Protein AF-A0A7M7K210-F1 (afdb_monomer_lite)

pLDDT: mean 73.33, std 15.73, range [37.03, 96.12]

Radius of gyration: 33.67 Å; chains: 1; bounding box: 38×84×79 Å

Secondary structure (DSSP, 8-state):
------TTS----HHHHHHTT-S-PSS-SSS-PPPSSHHHHHHH-S--HHHHS-HHHHHHHHHHHHHHHHHHHHTTT----------HHHHHHHTTTSSTTHHHHHHHHTT-EEEEEEE-SSSEEEEEEEEEEEE-TT--EEEEEEEEEE---GGG-SS----HHHHHHHSS-----------

Foldseek 3Di:
DDDDDDPPDPDDDPVVCVVVVVDDDDPDPPPPDPDPDPVVVCVVDPDPVVVVDDPVVVVVVVVVVVVVVVVVVPVVPDPDVPPPPCDQVNCLPPVQCDDPSVVVSCQQVVQDWDWDFPDDPPGTFKIKTFGFPDADPVRPTDGDPIDIGGDDDPVPDPDDDDDPVVVVVVPPDPPPDDDDDDD

Sequence (183 aa):
MVEQQDLTKPIVDPILLLVEGSAKLPPSVNDLTPVDSLEEFDKVCTINVRALLSQQDLDKIDNDRRLKNSEENQATNVKVNKKQKQTLLTKINDQWSYGPISILHRALTQRLRIKVWVRNHTTVRSILIGFVAAFDKHLNIALVDVDELVLLRPATIKCPTLTPLEQLTKLELPDRRLLPCQS

Structure (mmCIF, N/CA/C/O backbone):
data_AF-A0A7M7K210-F1
#
_entry.id   AF-A0A7M7K210-F1
#
loop_
_atom_site.group_PDB
_atom_site.id
_atom_site.type_symbol
_atom_site.label_atom_id
_atom_site.label_alt_id
_atom_site.label_comp_id
_atom_site.label_asym_id
_atom_site.label_entity_id
_atom_site.label_seq_id
_atom_site.pdbx_PDB_ins_code
_atom_site.Cartn_x
_atom_site.Cartn_y
_atom_site.Cartn_z
_atom_site.occupancy
_atom_site.B_iso_or_equiv
_atom_site.auth_seq_id
_atom_site.auth_comp_id
_atom_site.auth_asym_id
_atom_site.auth_atom_id
_atom_site.pdbx_PDB_model_num
ATOM 1 N N . MET A 1 1 ? -4.807 -44.418 43.951 1.00 37.03 1 MET A N 1
ATOM 2 C CA . MET A 1 1 ? -3.914 -45.541 43.587 1.00 37.03 1 MET A CA 1
ATOM 3 C C . MET A 1 1 ? -2.889 -44.973 42.621 1.00 37.03 1 MET A C 1
ATOM 5 O O . MET A 1 1 ? -3.305 -44.442 41.604 1.00 37.03 1 MET A O 1
ATOM 9 N N . VAL A 1 2 ? -1.607 -44.940 42.989 1.00 45.06 2 VAL A N 1
ATOM 10 C CA . VAL A 1 2 ? -0.535 -44.382 42.143 1.00 45.06 2 VAL A CA 1
ATOM 11 C C . VAL A 1 2 ? -0.076 -45.495 41.208 1.00 45.06 2 VAL A C 1
ATOM 13 O O . VAL A 1 2 ? 0.388 -46.529 41.680 1.00 45.06 2 VAL A O 1
ATOM 16 N N . GLU A 1 3 ? -0.270 -45.320 39.905 1.00 50.09 3 GLU A N 1
ATOM 17 C CA . GLU A 1 3 ? 0.196 -46.270 38.897 1.00 50.09 3 GLU A CA 1
ATOM 18 C C . GLU A 1 3 ? 1.724 -46.112 38.787 1.00 50.09 3 GLU A C 1
ATOM 20 O O . GLU A 1 3 ? 2.221 -45.102 38.292 1.00 50.09 3 GLU A O 1
ATOM 25 N N . GLN A 1 4 ? 2.486 -47.047 39.370 1.00 58.22 4 GLN A N 1
ATOM 26 C CA . GLN A 1 4 ? 3.948 -47.040 39.276 1.00 58.22 4 GLN A CA 1
ATOM 27 C C . GLN A 1 4 ? 4.360 -47.357 37.836 1.00 58.22 4 GLN A C 1
ATOM 29 O O . GLN A 1 4 ? 3.950 -48.365 37.266 1.00 58.22 4 GLN A O 1
ATOM 34 N N . GLN A 1 5 ? 5.172 -46.481 37.248 1.00 59.16 5 GLN A N 1
ATOM 35 C CA . GLN A 1 5 ? 5.671 -46.641 35.889 1.00 59.16 5 GLN A CA 1
ATOM 36 C C . GLN A 1 5 ? 6.875 -47.597 35.878 1.00 59.16 5 GLN A C 1
ATOM 38 O O . GLN A 1 5 ? 7.915 -47.300 36.464 1.00 59.16 5 GLN A O 1
ATOM 43 N N . ASP A 1 6 ? 6.739 -48.744 35.207 1.00 65.50 6 ASP A N 1
ATOM 44 C CA . ASP A 1 6 ? 7.813 -49.735 35.060 1.00 65.50 6 ASP A CA 1
ATOM 45 C C . ASP A 1 6 ? 8.914 -49.234 34.108 1.00 65.50 6 ASP A C 1
ATOM 47 O O . ASP A 1 6 ? 8.739 -49.197 32.889 1.00 65.50 6 ASP A O 1
ATOM 51 N N . LEU A 1 7 ? 10.076 -48.890 34.671 1.00 67.50 7 LEU A N 1
ATOM 52 C CA . LEU A 1 7 ? 11.251 -48.355 33.959 1.00 67.50 7 LEU A CA 1
ATOM 53 C C . LEU A 1 7 ? 12.058 -49.413 33.179 1.00 67.50 7 LEU A C 1
ATOM 55 O O . LEU A 1 7 ? 13.076 -49.091 32.574 1.00 67.50 7 LEU A O 1
ATOM 59 N N . THR A 1 8 ? 11.643 -50.682 33.209 1.00 75.12 8 THR A N 1
ATOM 60 C CA . THR A 1 8 ? 12.320 -51.794 32.514 1.00 75.12 8 THR A CA 1
ATOM 61 C C . THR A 1 8 ? 11.898 -51.940 31.052 1.00 75.12 8 THR A C 1
ATOM 63 O O . THR A 1 8 ? 12.516 -52.701 30.307 1.00 75.12 8 THR A O 1
ATOM 66 N N . LYS A 1 9 ? 10.849 -51.228 30.625 1.00 68.88 9 LYS A N 1
ATOM 67 C CA . LYS A 1 9 ? 10.370 -51.245 29.239 1.00 68.88 9 LYS A CA 1
ATOM 68 C C . LYS A 1 9 ? 11.281 -50.381 28.354 1.00 68.88 9 LYS A C 1
ATOM 70 O O . LYS A 1 9 ? 11.764 -49.347 28.818 1.00 68.88 9 LYS A O 1
ATOM 75 N N . PRO A 1 10 ? 11.525 -50.776 27.089 1.00 76.44 10 PRO A N 1
ATOM 76 C CA . PRO A 1 10 ? 12.259 -49.931 26.154 1.00 76.44 10 PRO A CA 1
ATOM 77 C C . PRO A 1 10 ? 11.543 -48.584 25.994 1.00 76.44 10 PRO A C 1
ATOM 79 O O . PRO A 1 10 ? 10.318 -48.508 26.078 1.00 76.44 10 PRO A O 1
ATOM 82 N N . ILE A 1 11 ? 12.314 -47.520 25.774 1.00 72.19 11 ILE A N 1
ATOM 83 C CA . ILE A 1 11 ? 11.774 -46.185 25.502 1.00 72.19 11 ILE A CA 1
ATOM 84 C C . ILE A 1 11 ? 11.105 -46.250 24.123 1.00 72.19 11 ILE A C 1
ATOM 86 O O . ILE A 1 11 ? 11.791 -46.319 23.107 1.00 72.19 11 ILE A O 1
ATOM 90 N N . VAL A 1 12 ? 9.774 -46.294 24.105 1.00 71.38 12 VAL A N 1
ATOM 91 C CA . VAL A 1 12 ? 8.951 -46.300 22.887 1.00 71.38 12 VAL A CA 1
ATOM 92 C C . VAL A 1 12 ? 8.311 -44.927 22.724 1.00 71.38 12 VAL A C 1
ATOM 94 O O . VAL A 1 12 ? 7.957 -44.284 23.716 1.00 71.38 12 VAL A O 1
ATOM 97 N N . ASP A 1 13 ? 8.156 -44.481 21.477 1.00 76.19 13 ASP A N 1
ATOM 98 C CA . ASP A 1 13 ? 7.510 -43.208 21.178 1.00 76.19 13 ASP A CA 1
ATOM 99 C C . ASP A 1 13 ? 6.105 -43.149 21.803 1.00 76.19 13 ASP A C 1
ATOM 101 O O . ASP A 1 13 ? 5.290 -44.060 21.608 1.00 76.19 13 ASP A O 1
ATOM 105 N N . PRO A 1 14 ? 5.771 -42.061 22.518 1.00 72.56 14 PRO A N 1
ATOM 106 C CA . PRO A 1 14 ? 4.514 -41.962 23.257 1.00 72.56 14 PRO A CA 1
ATOM 107 C C . PRO A 1 14 ? 3.286 -42.010 22.338 1.00 72.56 14 PRO A C 1
ATOM 109 O O . PRO A 1 14 ? 2.219 -42.452 22.754 1.00 72.56 14 PRO A O 1
ATOM 112 N N . ILE A 1 15 ? 3.438 -41.593 21.077 1.00 75.38 15 ILE A N 1
ATOM 113 C CA . ILE A 1 15 ? 2.375 -41.619 20.066 1.00 75.38 15 ILE A CA 1
ATOM 114 C C . ILE A 1 15 ? 2.088 -43.058 19.621 1.00 75.38 15 ILE A C 1
ATOM 116 O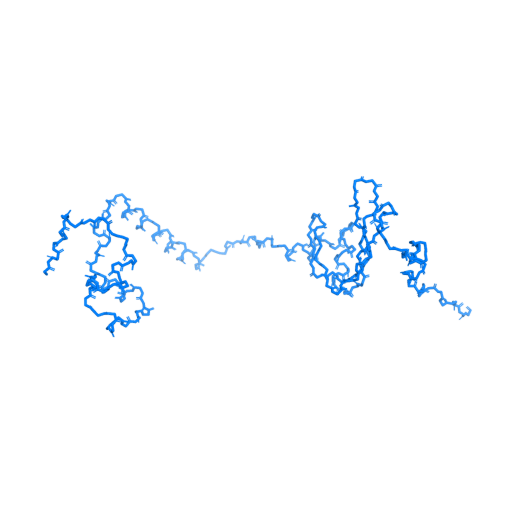 O . ILE A 1 15 ? 0.925 -43.434 19.505 1.00 75.38 15 ILE A O 1
ATOM 120 N N . LEU A 1 16 ? 3.126 -43.879 19.423 1.00 76.06 16 LEU A N 1
ATOM 121 C CA . LEU A 1 16 ? 2.963 -45.285 19.041 1.00 76.06 16 LEU A CA 1
ATOM 122 C C . LEU A 1 16 ? 2.275 -46.081 20.152 1.00 76.06 16 LEU A C 1
ATOM 124 O O . LEU A 1 16 ? 1.330 -46.808 19.873 1.00 76.06 16 LEU A O 1
ATOM 128 N N . LEU A 1 17 ? 2.643 -45.847 21.414 1.00 71.31 17 LEU A N 1
ATOM 129 C CA . LEU A 1 17 ? 1.996 -46.478 22.574 1.00 71.31 17 LEU A CA 1
ATOM 130 C C . LEU A 1 17 ? 0.497 -46.155 22.696 1.00 71.31 17 LEU A C 1
ATOM 132 O O . LEU A 1 17 ? -0.275 -46.973 23.208 1.00 71.31 17 LEU A O 1
ATOM 136 N N . LEU A 1 18 ? 0.092 -44.965 22.240 1.00 69.38 18 LEU A N 1
ATOM 137 C CA . LEU A 1 18 ? -1.303 -44.526 22.218 1.00 69.38 18 LEU A CA 1
ATOM 138 C C . LEU A 1 18 ? -2.084 -45.183 21.072 1.00 69.38 18 LEU A C 1
ATOM 140 O O . LEU A 1 18 ? -3.226 -45.592 21.260 1.00 69.38 18 LEU A O 1
ATOM 144 N N . VAL A 1 19 ? -1.453 -45.308 19.901 1.00 76.38 19 VAL A N 1
ATOM 145 C CA . VAL A 1 19 ? -2.038 -45.935 18.705 1.00 76.38 19 VAL A CA 1
ATOM 146 C C . VAL A 1 19 ? -2.154 -47.452 18.866 1.00 76.38 19 VAL A C 1
ATOM 148 O O . VAL A 1 19 ? -3.157 -48.037 18.468 1.00 76.38 19 VAL A O 1
ATOM 151 N N . GLU A 1 20 ? -1.167 -48.085 19.497 1.00 78.00 20 GLU A N 1
ATOM 152 C CA . GLU A 1 20 ? -1.162 -49.519 19.813 1.00 78.00 20 GLU A CA 1
ATOM 153 C C . GLU A 1 20 ? -2.116 -49.876 20.967 1.00 78.00 20 GLU A C 1
ATOM 155 O O . GLU A 1 20 ? -2.362 -51.053 21.226 1.00 78.00 20 GLU A O 1
ATOM 160 N N . GLY A 1 21 ? -2.661 -48.875 21.672 1.00 67.44 21 GLY A N 1
ATOM 161 C CA . GLY A 1 21 ? -3.606 -49.069 22.774 1.00 67.44 21 GLY A CA 1
ATOM 162 C C . GLY A 1 21 ? -2.983 -49.662 24.043 1.00 67.44 21 GLY A C 1
ATOM 163 O O . GLY A 1 21 ? -3.706 -50.069 24.952 1.00 67.44 21 GLY A O 1
ATOM 164 N N . SER A 1 22 ? -1.649 -49.716 24.132 1.00 70.00 22 SER A N 1
ATOM 165 C CA . SER A 1 22 ? -0.945 -50.244 25.306 1.00 70.00 22 SER A CA 1
ATOM 166 C C . SER A 1 22 ? -0.887 -49.240 26.463 1.00 70.00 22 SER A C 1
ATOM 168 O O . SER A 1 22 ? -0.661 -49.645 27.608 1.00 70.00 22 SER A O 1
ATOM 170 N N . ALA A 1 23 ? -1.061 -47.945 26.188 1.00 66.06 23 ALA A N 1
ATOM 171 C CA . ALA A 1 23 ? -1.145 -46.912 27.210 1.00 66.06 23 ALA A CA 1
ATOM 172 C C . ALA A 1 23 ? -2.579 -46.805 27.750 1.00 66.06 23 ALA A C 1
ATOM 174 O O . ALA A 1 23 ? -3.511 -46.458 27.024 1.00 66.06 23 ALA A O 1
ATOM 175 N N . LYS A 1 24 ? -2.754 -47.070 29.048 1.00 60.84 24 LYS A N 1
ATOM 176 C CA . LYS A 1 24 ? -3.998 -46.750 29.749 1.00 60.84 24 LYS A CA 1
ATOM 177 C C . LYS A 1 24 ? -4.019 -45.247 29.996 1.00 60.84 24 LYS A C 1
ATOM 179 O O . LYS A 1 24 ? -3.265 -44.735 30.817 1.00 60.84 24 LYS A O 1
ATOM 184 N N . LEU A 1 25 ? -4.855 -44.536 29.249 1.00 60.75 25 LEU A N 1
ATOM 185 C CA . LEU A 1 25 ? -5.208 -43.165 29.598 1.00 60.75 25 LEU A CA 1
ATOM 186 C C . LEU A 1 25 ? -5.934 -43.181 30.955 1.00 60.75 25 LEU A C 1
ATOM 188 O O . LEU A 1 25 ? -6.643 -44.154 31.243 1.00 60.75 25 LEU A O 1
ATOM 192 N N . PRO A 1 26 ? -5.771 -42.139 31.793 1.00 60.38 26 PRO A N 1
ATOM 193 C CA . PRO A 1 26 ? -6.558 -42.012 33.012 1.00 60.38 26 PRO A CA 1
ATOM 194 C C . PRO A 1 26 ? -8.048 -42.169 32.677 1.00 60.38 26 PRO A C 1
ATOM 196 O O . PRO A 1 26 ? -8.472 -41.773 31.584 1.00 60.38 26 PRO A O 1
ATOM 199 N N . PRO A 1 27 ? -8.830 -42.808 33.564 1.00 54.66 27 PRO A N 1
ATOM 200 C CA . PRO A 1 27 ? -10.184 -43.213 33.241 1.00 54.66 27 PRO A CA 1
ATOM 201 C C . PRO A 1 27 ? -11.005 -42.013 32.768 1.00 54.66 27 PRO A C 1
ATOM 203 O O . PRO A 1 27 ? -11.146 -41.024 33.479 1.00 54.66 27 PRO A O 1
ATOM 206 N N . SER A 1 28 ? -11.580 -42.197 31.580 1.00 50.97 28 SER A N 1
ATOM 2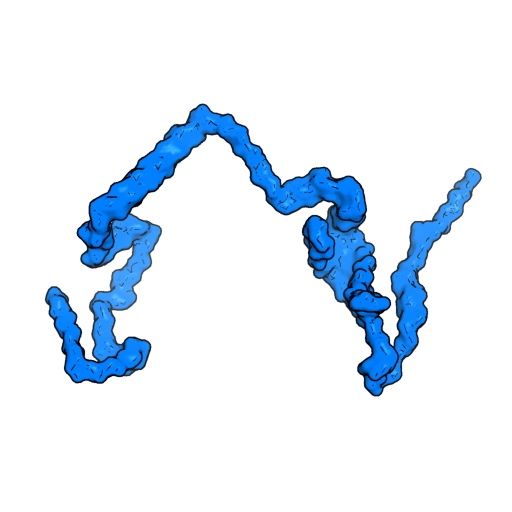07 C CA . SER A 1 28 ? -12.686 -41.437 31.009 1.00 50.97 28 SER A CA 1
ATOM 208 C C . SER A 1 28 ? -12.353 -40.134 30.271 1.00 50.97 28 SER A C 1
ATOM 210 O O . SER A 1 28 ? -12.498 -39.030 30.778 1.00 50.97 28 SER A O 1
ATOM 212 N N . VAL A 1 29 ? -12.052 -40.274 28.976 1.00 54.38 29 VAL A N 1
ATOM 213 C CA . VAL A 1 29 ? -12.226 -39.204 27.970 1.00 54.38 29 VAL A CA 1
ATOM 214 C C . VAL A 1 29 ? -13.725 -38.927 27.708 1.00 54.38 29 VAL A C 1
ATOM 216 O O . VAL A 1 29 ? -14.068 -37.899 27.137 1.00 54.38 29 VAL A O 1
ATOM 219 N N . ASN A 1 30 ? -14.630 -39.806 28.167 1.00 54.03 30 ASN A N 1
ATOM 220 C CA . ASN A 1 30 ? -16.077 -39.694 27.947 1.00 54.03 30 ASN A CA 1
ATOM 221 C C . ASN A 1 30 ? -16.827 -38.890 29.034 1.00 54.03 30 ASN A C 1
ATOM 223 O O . ASN A 1 30 ? -17.963 -38.503 28.784 1.00 54.03 30 ASN A O 1
ATOM 227 N N . ASP A 1 31 ? -16.209 -38.599 30.188 1.00 57.62 31 ASP A N 1
ATOM 228 C CA . ASP A 1 31 ? -16.823 -37.835 31.296 1.00 57.62 31 ASP A CA 1
ATOM 229 C C . ASP A 1 31 ? -16.239 -36.422 31.473 1.00 57.62 31 ASP A C 1
ATOM 231 O O . ASP A 1 31 ? -16.609 -35.702 32.401 1.00 57.62 31 ASP A O 1
ATOM 235 N N . LEU A 1 32 ? -15.317 -35.995 30.604 1.00 62.12 32 LEU A N 1
ATOM 236 C CA . LEU A 1 32 ? -14.772 -34.640 30.656 1.00 62.12 32 LEU A CA 1
ATOM 237 C C . LEU A 1 32 ? -15.786 -33.668 30.050 1.00 62.12 32 LEU A C 1
ATOM 239 O O . LEU A 1 32 ? -15.740 -33.344 28.863 1.00 62.12 32 LEU A O 1
ATOM 243 N N . THR A 1 33 ? -16.718 -33.199 30.879 1.00 68.06 33 THR A N 1
ATOM 244 C CA . THR A 1 33 ? -17.538 -32.038 30.540 1.00 68.06 33 THR A CA 1
ATOM 245 C C . THR A 1 33 ? -16.604 -30.846 30.339 1.00 68.06 33 THR A C 1
ATOM 247 O O . THR A 1 33 ? -15.812 -30.562 31.247 1.00 68.06 33 THR A O 1
ATOM 250 N N . PRO A 1 34 ? -16.654 -30.149 29.189 1.00 70.94 34 PRO A N 1
ATOM 251 C CA . PRO A 1 34 ? -15.910 -28.911 29.034 1.00 70.94 34 PRO A CA 1
ATOM 252 C C . PRO A 1 34 ? -16.358 -27.966 30.147 1.00 70.94 34 PRO A C 1
ATOM 254 O O . PRO A 1 34 ? -17.545 -27.704 30.314 1.00 70.94 34 PRO A O 1
ATOM 257 N N . VAL A 1 35 ? -15.407 -27.541 30.968 1.00 77.12 35 VAL A N 1
ATOM 258 C CA . VAL A 1 35 ? -15.662 -26.573 32.029 1.00 77.12 35 VAL A CA 1
ATOM 259 C C . VAL A 1 35 ? -15.667 -25.186 31.405 1.00 77.12 35 VAL A C 1
ATOM 261 O O . VAL A 1 35 ? -14.683 -24.771 30.791 1.00 77.12 35 VAL A O 1
ATOM 264 N N . ASP A 1 36 ? -16.786 -24.484 31.549 1.00 78.56 36 ASP A N 1
ATOM 265 C CA . ASP A 1 36 ? -16.990 -23.161 30.953 1.00 78.56 36 ASP A CA 1
ATOM 266 C C . ASP A 1 36 ? -16.286 -22.057 31.757 1.00 78.56 36 ASP A C 1
ATOM 268 O O . ASP A 1 36 ? -16.039 -20.960 31.248 1.00 78.56 36 ASP A O 1
ATOM 272 N N . SER A 1 37 ? -15.923 -22.343 33.012 1.00 83.88 37 SER A N 1
ATOM 273 C CA . SER A 1 37 ? -15.255 -21.400 33.902 1.00 83.88 37 SER A CA 1
ATOM 274 C C . SER A 1 37 ? -13.914 -21.916 34.432 1.00 83.88 37 SER A C 1
ATOM 276 O O . SER A 1 37 ? -13.723 -23.094 34.742 1.00 83.88 37 SER A O 1
ATOM 278 N N . LEU A 1 38 ? -12.965 -20.988 34.594 1.00 74.94 38 LEU A N 1
ATOM 279 C CA . LEU A 1 38 ? -11.650 -21.278 35.178 1.00 74.94 38 LEU A CA 1
ATOM 280 C C . LEU A 1 38 ? -11.746 -21.740 36.644 1.00 74.94 38 LEU A C 1
ATOM 282 O O . LEU A 1 38 ? -10.878 -22.473 37.106 1.00 74.94 38 LEU A O 1
ATOM 286 N N . GLU A 1 39 ? -12.798 -21.346 37.368 1.00 73.50 39 GLU A N 1
ATOM 287 C CA . GLU A 1 39 ? -13.037 -21.772 38.756 1.00 73.50 39 GLU A CA 1
ATOM 288 C C . GLU A 1 39 ? -13.517 -23.222 38.858 1.00 73.50 39 GLU A C 1
ATOM 290 O O . GLU A 1 39 ? -13.194 -23.919 39.820 1.00 73.50 39 GLU A O 1
ATOM 295 N N . GLU A 1 40 ? -14.296 -23.695 37.887 1.00 76.38 40 GLU A N 1
ATOM 296 C CA . GLU A 1 40 ? -14.690 -25.104 37.809 1.00 76.38 40 GLU A CA 1
ATOM 297 C C . GLU A 1 40 ? -13.507 -25.983 37.413 1.00 76.38 40 GLU A C 1
ATOM 299 O O . GLU A 1 40 ? -13.334 -27.060 37.984 1.00 76.38 40 GLU A O 1
ATOM 304 N N . PHE A 1 41 ? -12.646 -25.498 36.512 1.00 76.31 41 PHE A N 1
ATOM 305 C CA . PHE A 1 41 ? -11.413 -26.194 36.148 1.00 76.31 41 PHE A CA 1
ATOM 306 C C . PHE A 1 41 ? -10.496 -26.422 37.359 1.00 76.31 41 PHE A C 1
ATOM 308 O O . PHE A 1 41 ? -10.012 -27.535 37.553 1.00 76.31 41 PHE A O 1
ATOM 315 N N . ASP A 1 42 ? -10.311 -25.411 38.215 1.00 72.25 42 ASP A N 1
ATOM 316 C CA . ASP A 1 42 ? -9.437 -25.496 39.399 1.00 72.25 42 ASP A CA 1
ATOM 317 C C . ASP A 1 42 ? -9.914 -26.549 40.422 1.00 72.25 42 ASP A C 1
ATOM 319 O O . ASP A 1 42 ? -9.107 -27.162 41.116 1.00 72.25 42 ASP A O 1
ATOM 323 N N . LYS A 1 43 ? -11.226 -26.833 40.474 1.00 72.56 43 LYS A N 1
ATOM 324 C CA . LYS A 1 43 ? -11.812 -27.877 41.341 1.00 72.56 43 LYS A CA 1
ATOM 325 C C . LYS A 1 43 ? -11.591 -29.294 40.808 1.00 72.56 43 LYS A C 1
ATOM 327 O O . LYS A 1 43 ? -11.505 -30.235 41.593 1.00 72.56 43 LYS A O 1
ATOM 332 N N . VAL A 1 44 ? -11.554 -29.448 39.484 1.00 72.94 44 VAL A N 1
ATOM 333 C CA . VAL A 1 44 ? -11.362 -30.739 38.798 1.00 72.94 44 VAL A CA 1
ATOM 334 C C . VAL A 1 44 ? -9.874 -31.077 38.676 1.00 72.94 44 VAL A C 1
ATOM 336 O O . VAL A 1 44 ? -9.490 -32.249 38.674 1.00 72.94 44 VAL A O 1
ATOM 339 N N . CYS A 1 45 ? -9.018 -30.057 38.602 1.00 64.81 45 CYS A N 1
ATOM 340 C CA . CYS A 1 45 ? -7.582 -30.231 38.479 1.00 64.81 45 CYS A CA 1
ATOM 341 C C . CYS A 1 45 ? -7.010 -30.919 39.730 1.00 64.81 45 CYS A C 1
ATOM 343 O O . CYS A 1 45 ? -7.027 -30.391 40.836 1.00 64.81 45 CYS A O 1
ATOM 345 N N . THR A 1 46 ? -6.435 -32.108 39.553 1.00 64.88 46 THR A N 1
ATOM 346 C CA . THR A 1 46 ? -5.834 -32.896 40.647 1.00 64.88 46 THR A CA 1
ATOM 347 C C . THR A 1 46 ? -4.524 -32.289 41.161 1.00 64.88 46 THR A C 1
ATOM 349 O O . THR A 1 46 ? -4.041 -32.650 42.234 1.00 64.88 46 THR A O 1
ATOM 352 N N . ILE A 1 47 ? -3.933 -31.372 40.393 1.00 71.50 47 ILE A N 1
ATOM 353 C CA . ILE A 1 47 ? -2.653 -30.736 40.688 1.00 71.50 47 ILE A CA 1
ATOM 354 C C . ILE A 1 47 ? -2.925 -29.328 41.209 1.00 71.50 47 ILE A C 1
ATOM 356 O O . ILE A 1 47 ? -3.257 -28.426 40.443 1.00 71.50 47 ILE A O 1
ATOM 360 N N . ASN A 1 48 ? -2.707 -29.121 42.507 1.00 72.19 48 ASN A N 1
ATOM 361 C CA . ASN A 1 48 ? -2.689 -27.786 43.099 1.00 72.19 48 ASN A CA 1
ATOM 362 C C . ASN A 1 48 ? -1.389 -27.069 42.715 1.00 72.19 48 ASN A C 1
ATOM 364 O O . ASN A 1 48 ? -0.434 -27.022 43.491 1.00 72.19 48 ASN A O 1
ATOM 368 N N . VAL A 1 49 ? -1.346 -26.501 41.506 1.00 74.19 49 VAL A N 1
ATOM 369 C CA . VAL A 1 49 ? -0.162 -25.797 40.981 1.00 74.19 49 VAL A CA 1
ATOM 370 C C . VAL A 1 49 ? 0.259 -24.676 41.934 1.00 74.19 49 VAL A C 1
ATOM 372 O O . VAL A 1 49 ? 1.445 -24.526 42.208 1.00 74.19 49 VAL A O 1
ATOM 375 N N . ARG A 1 50 ? -0.711 -23.969 42.538 1.00 75.94 50 ARG A N 1
ATOM 376 C CA . ARG A 1 50 ? -0.480 -22.912 43.540 1.00 75.94 50 ARG A CA 1
ATOM 377 C C . ARG A 1 50 ? 0.279 -23.404 44.777 1.00 75.94 50 ARG A C 1
ATOM 379 O O . ARG A 1 50 ? 1.078 -22.652 45.319 1.00 75.94 50 ARG A O 1
ATOM 386 N N . ALA A 1 51 ? 0.072 -24.652 45.195 1.00 77.88 51 ALA A N 1
ATOM 387 C CA . ALA A 1 51 ? 0.768 -25.241 46.341 1.00 77.88 51 ALA A CA 1
ATOM 388 C C . ALA A 1 51 ? 2.204 -25.691 46.013 1.00 77.88 51 ALA A C 1
ATOM 390 O O . ALA A 1 51 ? 2.993 -25.918 46.925 1.00 77.88 51 ALA A O 1
ATOM 391 N N . LEU A 1 52 ? 2.543 -25.818 44.725 1.00 80.19 52 LEU A N 1
ATOM 392 C CA . LEU A 1 52 ? 3.869 -26.221 44.246 1.00 80.19 52 LEU A CA 1
ATOM 393 C C . LEU A 1 52 ? 4.792 -25.028 43.944 1.00 80.19 52 LEU A C 1
ATOM 395 O O . LEU A 1 52 ? 5.975 -25.226 43.671 1.00 80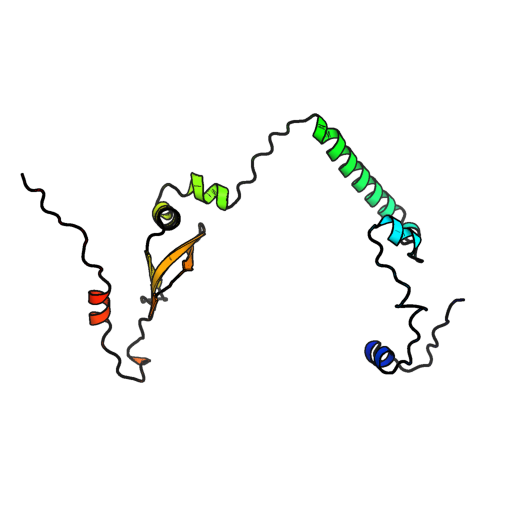.19 52 LEU A O 1
ATOM 399 N N . LEU A 1 53 ? 4.271 -23.798 43.966 1.00 82.62 53 LEU A N 1
ATOM 400 C CA . LEU A 1 53 ? 5.048 -22.588 43.701 1.00 82.62 53 LEU A CA 1
ATOM 401 C C . LEU A 1 53 ? 5.891 -22.168 44.912 1.00 82.62 53 LEU A C 1
ATOM 403 O O . LEU A 1 53 ? 5.491 -22.312 46.067 1.00 82.62 53 LEU A O 1
ATOM 407 N N . SER A 1 54 ? 7.058 -21.584 44.628 1.00 88.50 54 SER A N 1
ATOM 408 C CA . SER A 1 54 ? 7.885 -20.919 45.636 1.00 88.50 54 SER A CA 1
ATOM 409 C C . SER A 1 54 ? 7.163 -19.695 46.209 1.00 88.50 54 SER A C 1
ATOM 411 O O . SER A 1 54 ? 6.416 -19.017 45.499 1.00 88.50 54 SER A O 1
ATOM 413 N N . GLN A 1 55 ? 7.439 -19.361 47.474 1.00 86.69 55 GLN A N 1
ATOM 414 C CA . GLN A 1 55 ? 6.864 -18.188 48.150 1.00 86.69 55 GLN A CA 1
ATOM 415 C C . GLN A 1 55 ? 7.081 -16.895 47.346 1.00 86.69 55 GLN A C 1
ATOM 417 O O . GLN A 1 55 ? 6.155 -16.107 47.191 1.00 86.69 55 GLN A O 1
ATOM 422 N N . GLN A 1 56 ? 8.253 -16.732 46.723 1.00 86.94 56 GLN A N 1
ATOM 423 C CA . GLN A 1 56 ? 8.554 -15.556 45.897 1.00 86.94 56 GLN A CA 1
ATOM 424 C C . GLN A 1 56 ? 7.640 -15.422 44.675 1.00 86.94 56 GLN A C 1
ATOM 426 O O . GLN A 1 56 ? 7.316 -14.309 44.267 1.00 86.94 56 GLN A O 1
ATOM 431 N N . ASP A 1 57 ? 7.249 -16.536 44.059 1.00 85.75 57 ASP A N 1
ATOM 432 C CA . ASP A 1 57 ? 6.399 -16.504 42.870 1.00 85.75 57 ASP A CA 1
ATOM 433 C C . ASP A 1 57 ? 4.934 -16.282 43.250 1.00 85.75 57 ASP A C 1
ATOM 435 O O . ASP A 1 57 ? 4.221 -15.571 42.542 1.00 85.75 57 ASP A O 1
ATOM 439 N N . LEU A 1 58 ? 4.510 -16.784 44.414 1.00 85.44 58 LEU A N 1
ATOM 440 C CA . LEU A 1 58 ? 3.208 -16.457 44.999 1.00 85.44 58 LEU A CA 1
ATOM 441 C C . LEU A 1 58 ? 3.085 -14.957 45.301 1.00 85.44 58 LEU A C 1
ATOM 443 O O . LEU A 1 58 ? 2.096 -14.338 44.902 1.00 85.44 58 LEU A O 1
ATOM 447 N N . ASP A 1 59 ? 4.113 -14.359 45.907 1.00 87.31 59 ASP A N 1
ATOM 448 C CA . ASP A 1 59 ? 4.139 -12.926 46.221 1.00 87.31 59 ASP A CA 1
ATOM 449 C C . ASP A 1 59 ? 4.096 -12.051 44.958 1.00 87.31 59 ASP A C 1
ATOM 451 O O . ASP A 1 59 ? 3.432 -11.011 44.937 1.00 87.31 59 ASP A O 1
ATOM 455 N N . LYS A 1 60 ? 4.761 -12.467 43.869 1.00 90.19 60 LYS A N 1
ATOM 456 C CA . LYS A 1 60 ? 4.678 -11.774 42.569 1.00 90.19 60 LYS A CA 1
ATOM 457 C C . LYS A 1 60 ? 3.259 -11.810 42.004 1.00 90.19 60 LYS A C 1
ATOM 459 O O . LYS A 1 60 ? 2.752 -10.773 41.584 1.00 90.19 60 LYS A O 1
ATOM 464 N N . ILE A 1 61 ? 2.610 -12.978 42.026 1.00 85.25 61 ILE A N 1
ATOM 465 C CA . ILE A 1 61 ? 1.241 -13.155 41.514 1.00 85.25 61 ILE A CA 1
ATOM 466 C C . ILE A 1 61 ? 0.252 -12.287 42.300 1.00 85.25 61 ILE A C 1
ATOM 468 O O . ILE A 1 61 ? -0.620 -11.645 41.705 1.00 85.25 61 ILE A O 1
ATOM 472 N N . ASP A 1 62 ? 0.378 -12.246 43.626 1.00 86.38 62 ASP A N 1
ATOM 473 C CA . ASP A 1 62 ? -0.522 -11.459 44.468 1.00 86.38 62 ASP A CA 1
ATOM 474 C C . ASP A 1 62 ? -0.262 -9.949 44.343 1.00 86.38 62 ASP A C 1
ATOM 476 O O . ASP A 1 62 ? -1.218 -9.166 44.342 1.00 86.38 62 ASP A O 1
ATOM 480 N N . ASN A 1 63 ? 0.990 -9.523 44.144 1.00 87.75 63 ASN A N 1
ATOM 481 C CA . ASN A 1 63 ? 1.309 -8.127 43.830 1.00 87.75 63 ASN A CA 1
ATOM 482 C C . ASN A 1 63 ? 0.741 -7.691 42.470 1.00 87.75 63 ASN A C 1
ATOM 484 O O . ASN A 1 63 ? 0.121 -6.630 42.394 1.00 87.75 63 ASN A O 1
ATOM 488 N N . ASP A 1 64 ? 0.857 -8.516 41.427 1.00 84.56 64 ASP A N 1
ATOM 489 C CA . ASP A 1 64 ? 0.274 -8.235 40.106 1.00 84.56 64 ASP A CA 1
ATOM 490 C C . ASP A 1 64 ? -1.256 -8.128 40.158 1.00 84.56 64 ASP A C 1
ATOM 492 O O . ASP A 1 64 ? -1.851 -7.237 39.545 1.00 84.56 64 ASP A O 1
ATOM 496 N N . ARG A 1 65 ? -1.918 -9.008 40.922 1.00 82.75 65 ARG A N 1
ATOM 497 C CA . ARG A 1 65 ? -3.373 -8.935 41.146 1.00 82.75 65 ARG A CA 1
ATOM 498 C C . ARG A 1 65 ? -3.769 -7.655 4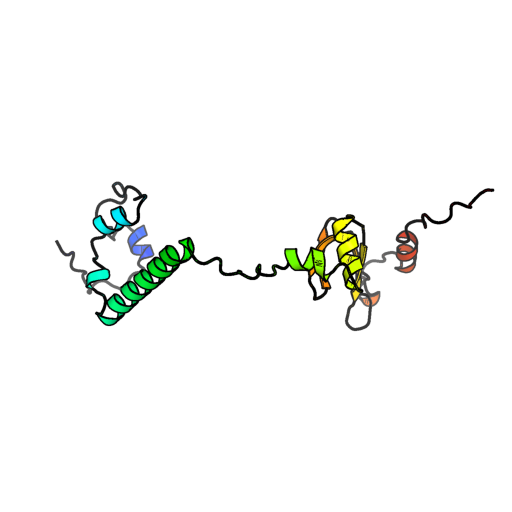1.881 1.00 82.75 65 ARG A C 1
ATOM 500 O O . ARG A 1 65 ? -4.740 -7.006 41.498 1.00 82.75 65 ARG A O 1
ATOM 507 N N . ARG A 1 66 ? -3.011 -7.259 42.909 1.00 81.06 66 ARG A N 1
ATOM 508 C CA . ARG A 1 66 ? -3.235 -6.004 43.650 1.00 81.06 66 ARG A CA 1
ATOM 509 C C . ARG A 1 66 ? -3.034 -4.770 42.778 1.00 81.06 66 ARG A C 1
ATOM 511 O O . ARG A 1 66 ? -3.818 -3.830 42.896 1.00 81.06 66 ARG A O 1
ATOM 518 N N . LEU A 1 67 ? -2.024 -4.775 41.910 1.00 79.25 67 LEU A N 1
ATOM 519 C CA . LEU A 1 67 ? -1.769 -3.701 40.949 1.00 79.25 67 LEU A CA 1
ATOM 520 C C . LEU A 1 67 ? -2.944 -3.552 39.976 1.00 79.25 67 LEU A C 1
ATOM 522 O O . LEU A 1 67 ? -3.491 -2.458 39.879 1.00 79.25 67 LEU A O 1
ATOM 526 N N . LYS A 1 68 ? -3.426 -4.648 39.373 1.00 76.56 68 LYS A N 1
ATOM 527 C CA . LYS A 1 68 ? -4.607 -4.623 38.486 1.00 76.56 68 LYS A CA 1
ATOM 528 C C . LYS A 1 68 ? -5.868 -4.122 39.190 1.00 76.56 68 LYS A C 1
ATOM 530 O O . LYS A 1 68 ? -6.536 -3.225 38.689 1.00 76.56 68 LYS A O 1
ATOM 535 N N . ASN A 1 69 ? -6.149 -4.620 40.395 1.00 73.19 69 ASN A N 1
ATOM 536 C CA . ASN A 1 69 ? -7.312 -4.172 41.168 1.00 73.19 69 ASN A CA 1
ATOM 537 C C . ASN A 1 69 ? -7.189 -2.695 41.584 1.00 73.19 69 ASN A C 1
ATOM 539 O O . ASN A 1 69 ? -8.190 -1.986 41.678 1.00 73.19 69 ASN A O 1
ATOM 543 N N . SER A 1 70 ? -5.972 -2.210 41.843 1.00 70.12 70 SER A N 1
ATOM 544 C CA . SER A 1 70 ? -5.727 -0.796 42.148 1.00 70.12 70 SER A CA 1
ATOM 545 C C . SER A 1 70 ? -5.920 0.085 40.913 1.00 70.12 70 SER A C 1
ATOM 547 O O . SER A 1 70 ? -6.504 1.161 41.026 1.00 70.12 70 SER A O 1
ATOM 549 N N . GLU A 1 71 ? -5.492 -0.377 39.736 1.00 65.00 71 GLU A N 1
ATOM 550 C CA . GLU A 1 71 ? -5.719 0.294 38.451 1.00 65.00 71 GLU A CA 1
ATOM 551 C C . GLU A 1 71 ? -7.212 0.357 38.090 1.00 65.00 71 GLU A C 1
ATOM 553 O O . GLU A 1 71 ? -7.688 1.401 37.641 1.00 65.00 71 GLU A O 1
ATOM 558 N N . GLU A 1 72 ? -7.973 -0.711 38.343 1.00 61.00 72 GLU A N 1
ATOM 559 C CA . GLU A 1 72 ? -9.423 -0.765 38.105 1.00 61.00 72 GLU A CA 1
ATOM 560 C C . GLU A 1 72 ? -10.209 0.141 39.066 1.00 61.00 72 GLU A C 1
ATOM 562 O O . GLU A 1 72 ? -11.092 0.883 38.632 1.00 61.00 72 GLU A O 1
ATOM 567 N N . ASN A 1 73 ? -9.852 0.169 40.355 1.00 60.41 73 ASN A N 1
ATOM 568 C CA . ASN A 1 73 ? -10.505 1.052 41.329 1.00 60.41 73 ASN A CA 1
ATOM 569 C C . ASN A 1 73 ? -10.157 2.536 41.099 1.00 60.41 73 ASN A C 1
ATOM 571 O O . ASN A 1 73 ? -11.024 3.402 41.238 1.00 60.41 73 ASN A O 1
ATOM 575 N N . GLN A 1 74 ? -8.927 2.849 40.671 1.00 56.84 74 GLN A N 1
ATOM 576 C CA . GLN A 1 74 ? -8.521 4.214 40.301 1.00 56.84 74 GLN A CA 1
ATOM 577 C C . GLN A 1 74 ? -9.097 4.673 38.948 1.00 56.84 74 GLN A C 1
ATOM 579 O O . GLN A 1 74 ? -9.254 5.879 38.723 1.00 56.84 74 GLN A O 1
ATOM 584 N N . ALA A 1 75 ? -9.484 3.747 38.062 1.00 53.12 75 ALA A N 1
ATOM 585 C CA . ALA A 1 75 ? -10.124 4.068 36.785 1.00 53.12 75 ALA A CA 1
ATOM 586 C C . ALA A 1 75 ? -11.519 4.710 36.931 1.00 53.12 75 ALA A C 1
ATOM 588 O O . ALA A 1 75 ? -12.019 5.286 35.964 1.00 53.12 75 ALA A O 1
ATOM 589 N N . THR A 1 76 ? -12.131 4.680 38.123 1.00 54.06 76 THR A N 1
ATOM 590 C CA . THR A 1 76 ? -13.443 5.306 38.366 1.00 54.06 76 THR A CA 1
ATOM 591 C C . THR A 1 76 ? -13.382 6.803 38.709 1.00 54.06 76 THR A C 1
ATOM 593 O O . THR A 1 76 ? -14.425 7.455 38.685 1.00 54.06 76 THR A O 1
ATOM 596 N N . ASN A 1 77 ? -12.204 7.399 38.965 1.00 57.19 77 ASN A N 1
ATOM 597 C CA . ASN A 1 77 ? -12.130 8.826 39.342 1.00 57.19 77 ASN A CA 1
ATOM 598 C C . ASN A 1 77 ? -10.978 9.650 38.731 1.00 57.19 77 ASN A C 1
ATOM 600 O O . ASN A 1 77 ? -10.892 10.848 38.975 1.00 57.19 77 ASN A O 1
ATOM 604 N N . VAL A 1 78 ? -10.117 9.089 37.875 1.00 55.31 78 VAL A N 1
ATOM 605 C CA . VAL A 1 78 ? -9.075 9.890 37.205 1.00 55.31 78 VAL A CA 1
ATOM 606 C C . VAL A 1 78 ? -9.299 9.887 35.696 1.00 55.31 78 VAL A C 1
ATOM 608 O O . VAL A 1 78 ? -8.979 8.923 35.001 1.00 55.31 78 VAL A O 1
ATOM 611 N N . LYS A 1 79 ? -9.807 11.007 35.158 1.00 56.16 79 LYS A N 1
ATOM 612 C CA . LYS A 1 79 ? -9.726 11.320 33.720 1.00 56.16 79 LYS A CA 1
ATOM 613 C C . LYS A 1 79 ? -8.261 11.561 33.353 1.00 56.16 79 LYS A C 1
ATOM 615 O O . LYS A 1 79 ? -7.814 12.691 33.178 1.00 56.16 79 LYS A O 1
ATOM 620 N N . VAL A 1 80 ? -7.492 10.484 33.237 1.00 55.53 80 VAL A N 1
ATOM 621 C CA . VAL A 1 80 ? -6.200 10.522 32.561 1.00 55.53 80 VAL A CA 1
ATOM 622 C C . VAL A 1 80 ? -6.502 10.875 31.107 1.00 55.53 80 VAL A C 1
ATOM 624 O O . VAL A 1 80 ? -7.187 10.115 30.420 1.00 55.53 80 VAL A O 1
ATOM 627 N N . ASN A 1 81 ? -6.010 12.024 30.635 1.00 56.31 81 ASN A N 1
ATOM 628 C CA . ASN A 1 81 ? -5.988 12.369 29.214 1.00 56.31 81 ASN A CA 1
ATOM 629 C C . ASN A 1 81 ? -5.104 11.345 28.488 1.00 56.31 81 ASN A C 1
ATOM 631 O O . ASN A 1 81 ? -3.922 11.581 28.229 1.00 56.31 81 ASN A O 1
ATOM 635 N N . LYS A 1 82 ? -5.660 10.165 28.195 1.00 63.06 82 LYS A N 1
ATOM 636 C CA . LYS A 1 82 ? -5.025 9.163 27.348 1.00 63.06 82 LYS A CA 1
ATOM 637 C C . LYS A 1 82 ? -4.886 9.819 25.981 1.00 63.06 82 LYS A C 1
ATOM 639 O O . LYS A 1 82 ? -5.869 9.933 25.252 1.00 63.06 82 LYS A O 1
ATOM 644 N N . LYS A 1 83 ? -3.677 10.291 25.650 1.00 64.25 83 LYS A N 1
ATOM 645 C CA . LYS A 1 83 ? -3.340 10.711 24.286 1.00 64.25 83 LYS A CA 1
ATOM 646 C C . LYS A 1 83 ? -3.805 9.582 23.374 1.00 64.25 83 LYS A C 1
ATOM 648 O O . LYS A 1 83 ? -3.356 8.446 23.545 1.00 64.25 83 LYS A O 1
ATOM 653 N N . GLN A 1 84 ? -4.760 9.869 22.491 1.00 64.12 84 GLN A N 1
ATOM 654 C CA . GLN A 1 84 ? -5.282 8.866 21.573 1.00 64.12 84 GLN A CA 1
ATOM 655 C C . GLN A 1 84 ? -4.088 8.255 20.845 1.00 64.12 84 GLN A C 1
ATOM 657 O O . GLN A 1 84 ? -3.266 8.973 20.269 1.00 64.12 84 GLN A O 1
ATOM 662 N N . LYS A 1 85 ? -3.932 6.932 20.964 1.00 64.69 85 LYS A N 1
ATOM 663 C CA . LYS A 1 85 ? -2.824 6.225 20.325 1.00 64.69 85 LYS A CA 1
ATOM 664 C C . LYS A 1 85 ? -2.948 6.488 18.829 1.00 64.69 85 LYS A C 1
ATOM 666 O O . LYS A 1 85 ? -3.946 6.111 18.223 1.00 64.69 85 LYS A O 1
ATOM 671 N N . GLN A 1 86 ? -1.964 7.172 18.253 1.00 61.84 86 GLN A N 1
ATOM 672 C CA . GLN A 1 86 ? -1.957 7.479 16.828 1.00 61.84 86 GLN A CA 1
ATOM 673 C C . GLN A 1 86 ? -1.763 6.182 16.044 1.00 61.84 86 GLN A C 1
ATOM 675 O O . GLN A 1 86 ? -0.635 5.729 15.836 1.00 61.84 86 GLN A O 1
ATOM 680 N N . THR A 1 87 ? -2.871 5.571 15.637 1.00 73.50 87 THR A N 1
ATOM 681 C CA . THR A 1 87 ? -2.850 4.424 14.731 1.00 73.50 87 THR A CA 1
ATOM 682 C C . THR A 1 87 ? -2.552 4.893 13.307 1.00 73.50 87 THR A C 1
ATOM 684 O O . THR A 1 87 ? -2.689 6.077 12.990 1.00 73.50 87 THR A O 1
ATOM 687 N N . LEU A 1 88 ? -2.135 3.973 12.433 1.00 67.38 88 LEU A N 1
ATOM 688 C CA . LEU A 1 88 ? -1.878 4.285 11.022 1.00 67.38 88 LEU A CA 1
ATOM 689 C C . LEU A 1 88 ? -3.110 4.906 10.346 1.00 67.38 88 LEU A C 1
ATOM 691 O O . LEU A 1 88 ? -2.968 5.873 9.610 1.00 67.38 88 LEU A O 1
ATOM 695 N N . LEU A 1 89 ? -4.313 4.431 10.684 1.00 67.69 89 LEU A N 1
ATOM 696 C CA . LEU A 1 89 ? -5.584 4.977 10.197 1.00 67.69 89 LEU A CA 1
ATOM 697 C C . LEU A 1 89 ? -5.776 6.442 10.611 1.00 67.69 89 LEU A C 1
ATOM 699 O O . LEU A 1 89 ? -6.133 7.279 9.787 1.00 67.69 89 LEU A O 1
ATOM 703 N N . THR A 1 90 ? -5.461 6.771 11.867 1.00 67.19 90 THR A N 1
ATOM 704 C CA . THR A 1 90 ? -5.510 8.152 12.370 1.00 67.19 90 THR A CA 1
ATOM 705 C C . THR A 1 90 ? -4.489 9.050 11.659 1.00 67.19 90 THR A C 1
ATOM 707 O O . THR A 1 90 ? -4.765 10.217 11.405 1.00 67.19 90 THR A O 1
ATOM 710 N N . LYS A 1 91 ? -3.316 8.512 11.290 1.00 66.81 91 LYS A N 1
ATOM 711 C CA . LYS A 1 91 ? -2.283 9.258 10.546 1.00 66.81 91 LYS A CA 1
ATOM 712 C C . LYS A 1 91 ? -2.634 9.479 9.076 1.00 66.81 91 LYS A C 1
ATOM 714 O O . LYS A 1 91 ? -2.332 10.551 8.556 1.00 66.81 91 LYS A O 1
ATOM 719 N N . ILE A 1 92 ? -3.265 8.495 8.432 1.00 67.25 92 ILE A N 1
ATOM 720 C CA . ILE A 1 92 ? -3.706 8.584 7.032 1.00 67.25 92 ILE A CA 1
ATOM 721 C C . ILE A 1 92 ? -4.634 9.788 6.840 1.00 67.25 92 ILE A C 1
ATOM 723 O O . ILE A 1 92 ? -4.445 10.539 5.890 1.00 67.25 92 ILE A O 1
ATOM 727 N N . ASN A 1 93 ? -5.576 10.002 7.761 1.00 67.19 93 ASN A N 1
ATOM 728 C CA . ASN A 1 93 ? -6.598 11.037 7.619 1.00 67.19 93 ASN A CA 1
ATOM 729 C C . ASN A 1 93 ? -6.047 12.472 7.771 1.00 67.19 93 ASN A C 1
ATOM 731 O O . ASN A 1 93 ? -6.304 13.333 6.931 1.00 67.19 93 ASN A O 1
ATOM 735 N N . ASP A 1 94 ? -5.240 12.730 8.806 1.00 69.00 94 ASP A N 1
ATOM 736 C CA . ASP A 1 94 ? -4.854 14.108 9.150 1.00 69.00 94 ASP A CA 1
ATOM 737 C C . ASP A 1 94 ? -3.469 14.505 8.623 1.00 69.00 94 ASP A C 1
ATOM 739 O O . ASP A 1 94 ? -3.264 15.633 8.171 1.00 69.00 94 ASP A O 1
ATOM 743 N N . GLN A 1 95 ? -2.493 13.592 8.658 1.00 72.38 95 GLN A N 1
ATOM 744 C CA . GLN A 1 95 ? -1.091 13.934 8.390 1.00 72.38 95 GLN A CA 1
ATOM 745 C C . GLN A 1 95 ? -0.722 13.808 6.908 1.00 72.38 95 GLN A C 1
ATOM 747 O O . GLN A 1 95 ? 0.206 14.468 6.441 1.00 72.38 95 GLN A O 1
ATOM 752 N N . TRP A 1 96 ? -1.422 12.952 6.165 1.00 76.25 96 TRP A N 1
ATOM 753 C CA . TRP A 1 96 ? -1.085 12.620 4.776 1.00 76.25 96 TRP A CA 1
ATOM 754 C C . TRP A 1 96 ? -1.915 13.384 3.747 1.00 76.25 96 TRP A C 1
ATOM 756 O O . TRP A 1 96 ? -1.733 13.191 2.550 1.00 76.25 96 TRP A O 1
ATOM 766 N N . SER A 1 97 ? -2.754 14.315 4.201 1.00 80.06 97 SER A N 1
ATOM 767 C CA . SER A 1 97 ? -3.486 15.249 3.341 1.00 80.06 97 SER A CA 1
ATOM 768 C C . SER A 1 97 ? -2.585 16.297 2.668 1.00 80.06 97 SER A C 1
ATOM 770 O O . SER A 1 97 ? -2.992 16.901 1.678 1.00 80.06 97 SER A O 1
ATOM 772 N N . TYR A 1 98 ? -1.346 16.478 3.140 1.00 83.50 98 TYR A N 1
ATOM 773 C CA . TYR A 1 98 ? -0.397 17.469 2.621 1.00 83.50 98 TYR A CA 1
ATOM 774 C C . TYR A 1 98 ? 0.899 16.823 2.104 1.00 83.50 98 TYR A C 1
ATOM 776 O O . TYR A 1 98 ? 1.303 15.742 2.533 1.00 83.50 98 TYR A O 1
ATOM 784 N N . GLY A 1 99 ? 1.579 17.506 1.178 1.00 88.00 99 GLY A N 1
ATOM 785 C CA . GLY A 1 99 ? 2.864 17.067 0.625 1.00 88.00 99 GLY A CA 1
ATOM 786 C C . GLY A 1 99 ? 2.744 16.007 -0.482 1.00 88.00 99 GLY A C 1
ATOM 787 O O . GLY A 1 99 ? 1.664 15.800 -1.033 1.00 88.00 99 GLY A O 1
ATOM 788 N N . PRO A 1 100 ? 3.842 15.322 -0.844 1.00 89.19 100 PRO A N 1
ATOM 789 C CA . PRO A 1 100 ? 3.867 14.408 -1.990 1.00 89.19 100 PRO A CA 1
ATOM 790 C C . PRO A 1 100 ? 3.007 13.155 -1.783 1.00 89.19 100 PRO A C 1
ATOM 792 O O . PRO A 1 100 ? 2.468 12.613 -2.740 1.00 89.19 100 PRO A O 1
ATOM 795 N N . ILE A 1 101 ? 2.827 12.718 -0.533 1.00 89.69 101 ILE A N 1
ATOM 796 C CA . ILE A 1 101 ? 2.009 11.548 -0.184 1.00 89.69 101 ILE A CA 1
ATOM 797 C C . ILE A 1 101 ? 0.500 11.831 -0.299 1.00 89.69 101 ILE A C 1
ATOM 799 O O . ILE A 1 101 ? -0.288 10.895 -0.442 1.00 89.69 101 ILE A O 1
ATOM 803 N N . SER A 1 102 ? 0.103 13.109 -0.350 1.00 90.81 102 SER A N 1
ATOM 804 C CA . SER A 1 102 ? -1.297 13.517 -0.541 1.00 90.81 102 SER A CA 1
ATOM 805 C C . SER A 1 102 ? -1.907 13.002 -1.838 1.00 90.81 102 SER A C 1
ATOM 807 O O . SER A 1 102 ? -3.118 12.799 -1.909 1.00 90.81 102 SER A O 1
ATOM 809 N N . ILE A 1 103 ? -1.086 12.711 -2.853 1.00 92.25 103 ILE A N 1
ATOM 810 C CA . ILE A 1 103 ? -1.571 12.122 -4.101 1.00 92.25 103 ILE A CA 1
ATOM 811 C C . ILE A 1 103 ? -2.100 10.701 -3.894 1.00 92.25 103 ILE A C 1
ATOM 813 O O . ILE A 1 103 ? -3.121 10.340 -4.477 1.00 92.25 103 ILE A O 1
ATOM 817 N N . LEU A 1 104 ? -1.447 9.920 -3.027 1.00 92.06 104 LEU A N 1
ATOM 818 C CA . LEU A 1 104 ? -1.876 8.569 -2.671 1.00 92.06 104 LEU A CA 1
ATOM 819 C C . LEU A 1 104 ? -3.093 8.619 -1.751 1.00 92.06 104 LEU A C 1
ATOM 821 O O . LEU A 1 104 ? -4.027 7.846 -1.947 1.00 92.06 104 LEU A O 1
ATOM 825 N N . HIS A 1 105 ? -3.128 9.582 -0.823 1.00 91.69 105 HIS A N 1
ATOM 826 C CA . HIS A 1 105 ? -4.310 9.839 -0.002 1.00 91.69 105 HIS A CA 1
ATOM 827 C C . HIS A 1 105 ? -5.529 10.167 -0.875 1.00 91.69 105 HIS A C 1
ATOM 829 O O . HIS A 1 105 ? -6.576 9.538 -0.750 1.00 91.69 105 HIS A O 1
ATOM 835 N N . ARG A 1 106 ? -5.373 11.075 -1.846 1.00 92.25 106 ARG A N 1
ATOM 836 C CA . ARG A 1 106 ? -6.437 11.414 -2.798 1.00 92.25 106 ARG A CA 1
ATOM 837 C C . ARG A 1 106 ? -6.845 10.213 -3.648 1.00 92.25 106 ARG A C 1
ATOM 839 O O . ARG A 1 106 ? -8.038 10.005 -3.848 1.00 92.25 106 ARG A O 1
ATOM 846 N N . ALA A 1 107 ? -5.884 9.425 -4.130 1.00 93.00 107 ALA A N 1
ATOM 847 C CA . ALA A 1 107 ? -6.165 8.230 -4.920 1.00 93.00 107 ALA A CA 1
ATOM 848 C C . ALA A 1 107 ? -6.956 7.174 -4.134 1.00 93.00 107 ALA A C 1
ATOM 850 O O . ALA A 1 107 ? -7.856 6.556 -4.702 1.00 93.00 107 ALA A O 1
ATOM 851 N N . LEU A 1 108 ? -6.668 7.013 -2.840 1.00 91.88 108 LEU A N 1
ATOM 852 C CA . LEU A 1 108 ? -7.399 6.118 -1.946 1.00 91.88 108 LEU A CA 1
ATOM 853 C C . LEU A 1 108 ? -8.829 6.627 -1.689 1.00 91.88 108 LEU A C 1
ATOM 855 O O . LEU A 1 108 ? -9.787 5.884 -1.895 1.00 91.88 108 LEU A O 1
ATOM 859 N N . THR A 1 109 ? -8.985 7.900 -1.306 1.00 90.81 109 THR A N 1
ATOM 860 C CA . THR A 1 109 ? -10.291 8.493 -0.953 1.00 90.81 109 THR A CA 1
ATOM 861 C C . THR A 1 109 ? -11.230 8.599 -2.152 1.00 90.81 109 THR A C 1
ATOM 863 O O . THR A 1 109 ? -12.418 8.311 -2.041 1.00 90.81 109 THR A O 1
ATOM 866 N N . GLN A 1 110 ? -10.705 8.993 -3.313 1.00 93.31 110 GLN A N 1
ATOM 867 C CA . GLN A 1 110 ? -11.488 9.171 -4.540 1.00 93.31 110 GLN A CA 1
ATOM 868 C C . GLN A 1 110 ? -11.532 7.908 -5.413 1.00 93.31 110 GLN A C 1
ATOM 870 O O . GLN A 1 110 ? -12.113 7.957 -6.494 1.00 93.31 110 GLN A O 1
ATOM 875 N N . ARG A 1 111 ? -10.921 6.794 -4.972 1.00 92.25 111 ARG A N 1
ATOM 876 C CA . ARG A 1 111 ? -10.831 5.531 -5.732 1.00 92.25 111 ARG A CA 1
ATOM 877 C C . ARG A 1 111 ? -10.340 5.760 -7.169 1.00 92.25 111 ARG A C 1
ATOM 879 O O . ARG A 1 111 ? -10.953 5.311 -8.134 1.00 92.25 111 ARG A O 1
ATOM 886 N N . LEU A 1 112 ? -9.233 6.484 -7.322 1.00 93.94 112 LEU A N 1
ATOM 887 C CA . LEU A 1 112 ? -8.661 6.783 -8.638 1.00 93.94 112 LEU A CA 1
ATOM 888 C C . LEU A 1 112 ? -7.766 5.643 -9.123 1.00 93.94 112 LEU A C 1
ATOM 890 O O . LEU A 1 112 ? -7.022 5.046 -8.341 1.00 93.94 112 LEU A O 1
ATOM 894 N N . ARG A 1 113 ? -7.793 5.394 -10.435 1.00 94.12 113 ARG A N 1
ATOM 895 C CA . ARG A 1 113 ? -6.817 4.524 -11.099 1.00 94.12 113 ARG A CA 1
ATOM 896 C C . ARG A 1 113 ? -5.473 5.242 -11.168 1.00 94.12 113 ARG A C 1
ATOM 898 O O . ARG A 1 113 ? -5.394 6.363 -11.672 1.00 94.12 113 ARG A O 1
ATOM 905 N N . ILE A 1 114 ? -4.428 4.600 -10.661 1.00 94.50 114 ILE A N 1
ATOM 906 C CA . ILE A 1 114 ? -3.064 5.128 -10.666 1.00 94.50 114 ILE A CA 1
ATOM 907 C C . ILE A 1 114 ? -2.139 4.237 -11.487 1.00 94.50 114 ILE A C 1
ATOM 909 O O . ILE A 1 114 ? -2.366 3.036 -11.610 1.00 94.50 114 ILE A O 1
ATOM 913 N N . LYS A 1 115 ? -1.079 4.844 -12.025 1.00 94.56 115 LYS A N 1
ATOM 914 C CA . LYS A 1 115 ? -0.017 4.171 -12.775 1.00 94.56 115 LYS A CA 1
ATOM 915 C C . LYS A 1 115 ? 1.271 4.210 -11.955 1.00 94.56 115 LYS A C 1
ATOM 917 O O . LYS A 1 115 ? 1.860 5.277 -11.784 1.00 94.56 115 LYS A O 1
ATOM 922 N N . VAL A 1 116 ? 1.704 3.063 -11.447 1.00 94.56 116 VAL A N 1
ATOM 923 C CA . VAL A 1 116 ? 2.916 2.911 -10.634 1.00 94.56 116 VAL A CA 1
ATOM 924 C C . VAL A 1 116 ? 4.035 2.345 -11.496 1.00 94.56 116 VAL A C 1
ATOM 926 O O . VAL A 1 116 ? 3.889 1.302 -12.125 1.00 94.56 116 VAL A O 1
ATOM 929 N N . TRP A 1 117 ? 5.166 3.042 -11.524 1.00 93.88 117 TRP A N 1
ATOM 930 C CA . TRP A 1 117 ? 6.331 2.653 -12.308 1.00 93.88 117 TRP A CA 1
ATOM 931 C C . TRP A 1 117 ? 7.308 1.919 -11.398 1.00 93.88 117 TRP A C 1
ATOM 933 O O . TRP A 1 117 ? 7.882 2.508 -10.480 1.00 93.88 117 TRP A O 1
ATOM 943 N N . VAL A 1 118 ? 7.501 0.630 -11.646 1.00 93.12 118 VAL A N 1
ATOM 944 C CA . VAL A 1 118 ? 8.409 -0.207 -10.866 1.00 93.12 118 VAL A CA 1
ATOM 945 C C . VAL A 1 118 ? 9.779 -0.171 -11.524 1.00 93.12 118 VAL A C 1
ATOM 947 O O . VAL A 1 118 ? 9.948 -0.602 -12.665 1.00 93.12 118 VAL A O 1
ATOM 950 N N . ARG A 1 119 ? 10.782 0.342 -10.808 1.00 91.56 119 ARG A N 1
ATOM 951 C CA . ARG A 1 119 ? 12.171 0.363 -11.285 1.00 91.56 119 ARG A CA 1
ATOM 952 C C . ARG A 1 119 ? 12.910 -0.933 -10.954 1.00 91.56 119 ARG A C 1
ATOM 954 O O . ARG A 1 119 ? 12.678 -1.555 -9.923 1.00 91.56 119 ARG A O 1
ATOM 961 N N . ASN A 1 120 ? 13.852 -1.285 -11.813 1.00 87.56 120 ASN A N 1
ATOM 962 C CA . ASN A 1 120 ? 14.985 -2.152 -11.520 1.00 87.56 120 ASN A CA 1
ATOM 963 C C . ASN A 1 120 ? 16.225 -1.282 -11.215 1.00 87.56 120 ASN A C 1
ATOM 965 O O . ASN A 1 120 ? 16.117 -0.060 -11.117 1.00 87.56 120 ASN A O 1
ATOM 969 N N . HIS A 1 121 ? 17.412 -1.883 -11.110 1.00 87.06 121 HIS A N 1
ATOM 970 C CA . HIS A 1 121 ? 18.655 -1.148 -10.831 1.00 87.06 121 HIS A CA 1
ATOM 971 C C . HIS A 1 121 ? 18.946 0.002 -11.824 1.00 87.06 121 HIS A C 1
ATOM 973 O O . HIS A 1 121 ? 19.367 1.073 -11.407 1.00 87.06 121 HIS A O 1
ATOM 979 N N . THR A 1 122 ? 18.696 -0.189 -13.127 1.00 86.56 122 THR A N 1
ATOM 980 C CA . THR A 1 122 ? 18.995 0.816 -14.176 1.00 86.56 122 THR A CA 1
ATOM 981 C C . THR A 1 122 ? 17.847 1.108 -15.143 1.00 86.56 122 THR A C 1
ATOM 983 O O . THR A 1 122 ? 17.968 1.979 -15.996 1.00 86.56 122 THR A O 1
ATOM 986 N N . THR A 1 123 ? 16.744 0.367 -15.064 1.00 87.44 123 THR A N 1
ATOM 987 C CA . THR A 1 123 ? 15.665 0.385 -16.066 1.00 87.44 123 THR A CA 1
ATOM 988 C C . THR A 1 123 ? 14.304 0.323 -15.392 1.00 87.44 123 THR A C 1
ATOM 990 O O . THR A 1 123 ? 14.206 -0.070 -14.232 1.00 87.44 123 THR A O 1
ATOM 993 N N . VAL A 1 124 ? 13.240 0.684 -16.106 1.00 87.00 124 VAL A N 1
ATOM 994 C CA . VAL A 1 124 ? 11.868 0.401 -15.661 1.00 87.00 124 VAL A CA 1
ATOM 995 C C . VAL A 1 124 ? 11.595 -1.087 -15.891 1.00 87.00 124 VAL A C 1
ATOM 997 O O . VAL A 1 124 ? 11.805 -1.590 -16.991 1.00 87.00 124 VAL A O 1
ATOM 1000 N N . ARG A 1 125 ? 11.182 -1.800 -14.840 1.00 87.62 125 ARG A N 1
ATOM 1001 C CA . ARG A 1 125 ? 10.874 -3.237 -14.865 1.00 87.62 125 ARG A CA 1
ATOM 1002 C C . ARG A 1 125 ? 9.455 -3.485 -15.356 1.00 87.62 125 ARG A C 1
ATOM 1004 O O . ARG A 1 125 ? 9.243 -4.283 -16.264 1.00 87.62 125 ARG A O 1
ATOM 1011 N N . SER A 1 126 ? 8.493 -2.839 -14.713 1.00 91.75 126 SER A N 1
ATOM 1012 C CA . SER A 1 126 ? 7.081 -2.984 -15.035 1.00 91.75 126 SER A CA 1
ATOM 1013 C C . SER A 1 126 ? 6.309 -1.726 -14.675 1.00 91.75 126 SER A C 1
ATOM 1015 O O . SER A 1 126 ? 6.783 -0.851 -13.943 1.00 91.75 126 SER A O 1
ATOM 1017 N N . ILE A 1 127 ? 5.123 -1.621 -15.252 1.00 93.81 127 ILE A N 1
ATOM 1018 C CA . ILE A 1 127 ? 4.166 -0.561 -14.990 1.00 93.81 127 ILE A CA 1
ATOM 1019 C C . ILE A 1 127 ? 2.896 -1.239 -14.482 1.00 93.81 127 ILE A C 1
ATOM 1021 O O . ILE A 1 127 ? 2.345 -2.097 -15.164 1.00 93.81 127 ILE A O 1
ATOM 1025 N N . LEU A 1 128 ? 2.441 -0.852 -13.296 1.00 95.50 128 LEU A N 1
ATOM 1026 C CA . LEU A 1 128 ? 1.223 -1.361 -12.671 1.00 95.50 128 LEU A CA 1
ATOM 1027 C C . LEU A 1 128 ? 0.128 -0.305 -12.799 1.00 95.50 128 LEU A C 1
ATOM 1029 O O . LEU A 1 128 ? 0.351 0.850 -12.428 1.00 95.50 128 LEU A O 1
ATOM 1033 N N . ILE A 1 129 ? -1.042 -0.678 -13.304 1.00 96.12 129 ILE A N 1
ATOM 1034 C CA . ILE A 1 129 ? -2.205 0.209 -13.393 1.00 96.12 129 ILE A CA 1
ATOM 1035 C C . ILE A 1 129 ? -3.318 -0.394 -12.545 1.00 96.12 129 ILE A C 1
ATOM 1037 O O . ILE A 1 129 ? -3.717 -1.522 -12.790 1.00 96.12 129 ILE A O 1
ATOM 1041 N N . GLY A 1 130 ? -3.812 0.329 -11.543 1.00 95.56 130 GLY A N 1
ATOM 1042 C CA . GLY A 1 130 ? -4.856 -0.196 -10.656 1.00 95.56 130 GLY A CA 1
ATOM 1043 C C . GLY A 1 130 ? -5.340 0.816 -9.626 1.00 95.56 130 GLY A C 1
ATOM 1044 O O . GLY A 1 130 ? -4.956 1.989 -9.662 1.00 95.56 130 GLY A O 1
ATOM 1045 N N . PHE A 1 131 ? -6.191 0.374 -8.703 1.00 96.12 131 PHE A N 1
ATOM 1046 C CA . PHE A 1 131 ? -6.738 1.216 -7.635 1.00 96.12 131 PHE A CA 1
ATOM 1047 C C . PHE A 1 131 ? -5.976 1.018 -6.324 1.00 96.12 131 PHE A C 1
ATOM 1049 O O . PHE A 1 131 ? -5.634 -0.106 -5.967 1.00 96.12 131 PHE A O 1
ATOM 1056 N N . VAL A 1 132 ? -5.746 2.094 -5.568 1.00 94.62 132 VAL A N 1
ATOM 1057 C CA . VAL A 1 132 ? -5.090 2.011 -4.251 1.00 94.62 132 VAL A CA 1
ATOM 1058 C C . VAL A 1 132 ? -6.067 1.465 -3.213 1.00 94.62 132 VAL A C 1
ATOM 1060 O O . VAL A 1 132 ? -7.156 2.010 -3.044 1.00 94.62 132 VAL A O 1
ATOM 1063 N N . ALA A 1 133 ? -5.669 0.414 -2.497 1.00 92.75 133 ALA A N 1
ATOM 1064 C CA . ALA A 1 133 ? -6.416 -0.138 -1.366 1.00 92.75 133 ALA A CA 1
ATOM 1065 C C . ALA A 1 133 ? -5.806 0.249 -0.016 1.00 92.75 133 ALA A C 1
ATOM 1067 O O . ALA A 1 133 ? -6.533 0.511 0.938 1.00 92.75 133 ALA A O 1
ATOM 1068 N N . ALA A 1 134 ? -4.478 0.314 0.059 1.00 91.19 134 ALA A N 1
ATOM 1069 C CA . ALA A 1 134 ? -3.756 0.797 1.229 1.00 91.19 134 ALA A CA 1
ATOM 1070 C C . ALA A 1 134 ? -2.389 1.345 0.813 1.00 91.19 134 ALA A C 1
ATOM 1072 O O . ALA A 1 134 ? -1.834 0.938 -0.210 1.00 91.19 134 ALA A O 1
ATOM 1073 N N . PHE A 1 135 ? -1.830 2.250 1.611 1.00 90.69 135 PHE A N 1
ATOM 1074 C CA . PHE A 1 135 ? -0.463 2.728 1.434 1.00 90.69 135 PHE A CA 1
ATOM 1075 C C . PHE A 1 135 ? 0.172 3.095 2.780 1.00 90.69 135 PHE A C 1
ATOM 1077 O O . PHE A 1 135 ? -0.534 3.345 3.756 1.00 90.69 135 PHE A O 1
ATOM 1084 N N . ASP A 1 136 ? 1.503 3.119 2.830 1.00 89.25 136 ASP A N 1
ATOM 1085 C CA . ASP A 1 136 ? 2.292 3.459 4.021 1.00 89.25 136 ASP A CA 1
ATOM 1086 C C . ASP A 1 136 ? 3.262 4.628 3.748 1.00 89.25 136 ASP A C 1
ATOM 1088 O O . ASP A 1 136 ? 3.547 4.972 2.597 1.00 89.25 136 ASP A O 1
ATOM 1092 N N . LYS A 1 137 ? 3.845 5.208 4.807 1.00 85.56 137 LYS A N 1
ATOM 1093 C CA . LYS A 1 137 ? 4.857 6.281 4.754 1.00 85.56 137 LYS A CA 1
ATOM 1094 C C . LYS A 1 137 ? 6.090 5.910 3.926 1.00 85.56 137 LYS A C 1
ATOM 1096 O O . LYS A 1 137 ? 6.786 6.787 3.429 1.00 85.56 137 LYS A O 1
ATOM 1101 N N . HIS A 1 138 ? 6.374 4.614 3.811 1.00 89.38 138 HIS A N 1
ATOM 1102 C CA . HIS A 1 138 ? 7.501 4.070 3.059 1.00 89.38 138 HIS A CA 1
ATOM 1103 C C . HIS A 1 138 ? 7.193 3.851 1.572 1.00 89.38 138 HIS A C 1
ATOM 1105 O O . HIS A 1 138 ? 8.015 3.262 0.879 1.00 89.38 138 HIS A O 1
ATOM 1111 N N . LEU A 1 139 ? 6.030 4.305 1.083 1.00 90.38 139 LEU A N 1
ATOM 1112 C CA . LEU A 1 139 ? 5.546 4.034 -0.276 1.00 90.38 139 LEU A CA 1
ATOM 1113 C C . LEU A 1 139 ? 5.343 2.537 -0.564 1.00 90.38 139 LEU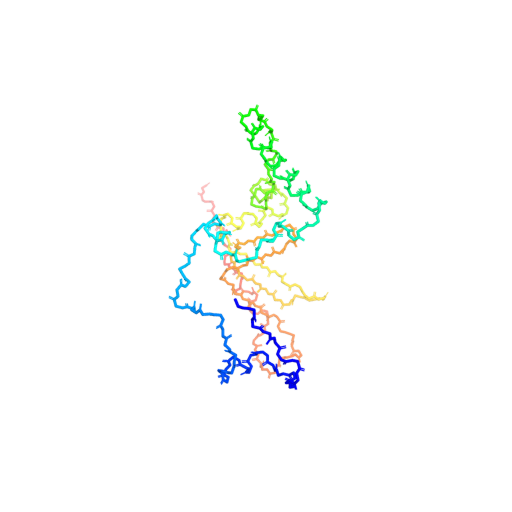 A C 1
ATOM 1115 O O . LEU A 1 139 ? 5.339 2.117 -1.718 1.00 90.38 139 LEU A O 1
ATOM 1119 N N . ASN A 1 140 ? 5.112 1.738 0.481 1.00 92.75 140 ASN A N 1
ATOM 1120 C CA . ASN A 1 140 ? 4.516 0.417 0.319 1.00 92.75 140 ASN A CA 1
ATOM 1121 C C . ASN A 1 140 ? 3.051 0.630 -0.060 1.00 92.75 140 ASN A C 1
ATOM 1123 O O . ASN A 1 140 ? 2.326 1.292 0.684 1.00 92.75 140 ASN A O 1
ATOM 1127 N N . ILE A 1 141 ? 2.630 0.121 -1.215 1.00 92.94 141 ILE A N 1
ATOM 1128 C CA . ILE A 1 141 ? 1.289 0.341 -1.764 1.00 92.94 141 ILE A CA 1
ATOM 1129 C C . ILE A 1 141 ? 0.655 -1.017 -2.046 1.00 92.94 141 ILE A C 1
ATOM 1131 O O . ILE A 1 141 ? 1.255 -1.862 -2.707 1.00 92.94 141 ILE A O 1
ATOM 1135 N N . ALA A 1 142 ? -0.570 -1.205 -1.568 1.00 94.44 142 ALA A N 1
ATOM 1136 C CA . ALA A 1 142 ? -1.429 -2.312 -1.951 1.00 94.44 142 ALA A CA 1
ATOM 1137 C C . ALA A 1 142 ? -2.405 -1.825 -3.025 1.00 94.44 142 ALA A C 1
ATOM 1139 O O . ALA A 1 142 ? -3.136 -0.851 -2.812 1.00 94.44 142 ALA A O 1
ATOM 1140 N N . LEU A 1 143 ? -2.406 -2.500 -4.173 1.00 95.88 143 LEU A N 1
ATOM 1141 C CA . LEU A 1 143 ? -3.285 -2.206 -5.300 1.00 95.88 143 LEU A CA 1
ATOM 1142 C C . LEU A 1 143 ? -4.333 -3.315 -5.473 1.00 95.88 143 LEU A C 1
ATOM 1144 O O . LEU A 1 143 ? -4.076 -4.472 -5.146 1.00 95.88 143 LEU A O 1
ATOM 1148 N N . VAL A 1 144 ? -5.500 -2.955 -6.001 1.00 95.62 144 VAL A N 1
ATOM 1149 C CA . VAL A 1 144 ? -6.605 -3.862 -6.350 1.00 95.62 144 VAL A CA 1
ATOM 1150 C C . VAL A 1 144 ? -6.975 -3.643 -7.815 1.00 95.62 144 VAL A C 1
ATOM 1152 O O . VAL A 1 144 ? -6.917 -2.504 -8.282 1.00 95.62 144 VAL A O 1
ATOM 1155 N N . ASP A 1 145 ? -7.366 -4.724 -8.503 1.00 95.56 145 ASP A N 1
ATOM 1156 C CA . ASP A 1 145 ? -7.688 -4.741 -9.941 1.00 95.56 145 ASP A CA 1
ATOM 1157 C C . ASP A 1 145 ? -6.524 -4.185 -10.777 1.00 95.56 145 ASP A C 1
ATOM 1159 O O . ASP A 1 145 ? -6.568 -3.061 -11.279 1.00 95.56 145 ASP A O 1
ATOM 1163 N N . VAL A 1 146 ? -5.419 -4.940 -10.795 1.00 95.12 146 VAL A N 1
ATOM 1164 C CA . VAL A 1 146 ? -4.134 -4.487 -11.337 1.00 95.12 146 VAL A CA 1
ATOM 1165 C C . VAL A 1 146 ? -3.872 -5.084 -12.709 1.00 95.12 146 VAL A C 1
ATOM 1167 O O . VAL A 1 146 ? -3.719 -6.296 -12.841 1.00 95.12 146 VAL A O 1
ATOM 1170 N N . ASP A 1 147 ? -3.689 -4.205 -13.686 1.00 94.31 147 ASP A N 1
ATOM 1171 C CA . ASP A 1 147 ? -3.118 -4.527 -14.985 1.00 94.31 147 ASP A CA 1
ATOM 1172 C C . ASP A 1 147 ? -1.597 -4.304 -14.926 1.00 94.31 147 ASP A C 1
ATOM 1174 O O . ASP A 1 147 ? -1.119 -3.166 -14.831 1.00 94.31 147 ASP A O 1
ATOM 1178 N N . GLU A 1 148 ? -0.815 -5.389 -14.948 1.00 92.50 148 GLU A N 1
ATOM 1179 C CA . GLU A 1 148 ? 0.650 -5.320 -14.987 1.00 92.50 148 GLU A CA 1
ATOM 1180 C C . GLU A 1 148 ? 1.181 -5.390 -16.421 1.00 92.50 148 GLU A C 1
ATOM 1182 O O . GLU A 1 148 ? 0.913 -6.322 -17.178 1.00 92.50 148 GLU A O 1
ATOM 1187 N N . LEU A 1 149 ? 2.023 -4.420 -16.765 1.00 90.38 149 LEU A N 1
ATOM 1188 C CA . LEU A 1 149 ? 2.744 -4.357 -18.028 1.00 90.38 149 LEU A CA 1
ATOM 1189 C C . LEU A 1 149 ? 4.225 -4.587 -17.760 1.00 90.38 149 LEU A C 1
ATOM 1191 O O . LEU A 1 149 ? 4.933 -3.705 -17.263 1.00 90.38 149 LEU A O 1
ATOM 1195 N N . VAL A 1 150 ? 4.697 -5.786 -18.081 1.00 86.56 150 VAL A N 1
ATOM 1196 C CA . VAL A 1 150 ? 6.091 -6.176 -17.869 1.00 86.56 150 VAL A CA 1
ATOM 1197 C C . VAL A 1 150 ? 6.935 -5.768 -19.072 1.00 86.56 150 VAL A C 1
ATOM 1199 O O . VAL A 1 150 ? 6.709 -6.226 -20.191 1.00 86.56 150 VAL A O 1
ATOM 1202 N N . LEU A 1 151 ? 7.961 -4.947 -18.834 1.00 82.56 151 LEU A N 1
ATOM 1203 C CA . LEU A 1 151 ? 8.937 -4.583 -19.857 1.00 82.56 151 LEU A CA 1
ATOM 1204 C C . LEU A 1 151 ? 10.007 -5.674 -19.924 1.00 82.56 151 LEU A C 1
ATOM 1206 O O . LEU A 1 151 ? 10.995 -5.679 -19.185 1.00 82.56 151 LEU A O 1
ATOM 1210 N N . LEU A 1 152 ? 9.786 -6.644 -20.807 1.00 76.38 152 LEU A N 1
ATOM 1211 C CA . LEU A 1 152 ? 10.752 -7.703 -21.072 1.00 76.38 152 LEU A CA 1
ATOM 1212 C C . LEU A 1 152 ? 11.960 -7.129 -21.819 1.00 76.38 152 LEU A C 1
ATOM 1214 O O . LEU A 1 152 ? 11.822 -6.384 -22.789 1.00 76.38 152 LEU A O 1
ATOM 1218 N N . ARG A 1 153 ? 13.173 -7.496 -21.385 1.00 69.94 153 ARG A N 1
ATOM 1219 C CA . ARG A 1 153 ? 14.382 -7.142 -22.135 1.00 69.94 153 ARG A CA 1
ATOM 1220 C C . ARG A 1 153 ? 14.431 -7.963 -23.425 1.00 69.94 153 ARG A C 1
ATOM 1222 O O . ARG A 1 153 ? 14.265 -9.182 -23.336 1.00 69.94 153 ARG A O 1
ATOM 1229 N N . PRO A 1 154 ? 14.762 -7.354 -24.578 1.00 64.38 154 PRO A N 1
ATOM 1230 C CA . PRO A 1 154 ? 14.806 -8.047 -25.868 1.00 64.38 154 PRO A CA 1
ATOM 1231 C C . PRO A 1 154 ? 15.633 -9.341 -25.852 1.00 64.38 154 PRO A C 1
ATOM 1233 O O . PRO A 1 154 ? 15.237 -10.337 -26.440 1.00 64.38 154 PRO A O 1
ATOM 1236 N N . ALA A 1 155 ? 16.736 -9.367 -25.097 1.00 64.06 155 ALA A N 1
ATOM 1237 C CA . ALA A 1 155 ? 17.638 -10.519 -25.009 1.00 64.06 155 ALA A CA 1
ATOM 1238 C C . ALA A 1 155 ? 17.050 -11.762 -24.304 1.00 64.06 155 ALA A C 1
ATOM 1240 O O . ALA A 1 155 ? 17.597 -12.851 -24.428 1.00 64.06 155 ALA A O 1
ATOM 1241 N N . THR A 1 156 ? 15.961 -11.618 -23.543 1.00 59.56 156 THR A N 1
ATOM 1242 C CA . THR A 1 156 ? 15.316 -12.721 -22.796 1.00 59.56 156 THR A CA 1
ATOM 1243 C C . THR A 1 156 ? 14.031 -13.226 -23.451 1.00 59.56 156 THR A C 1
ATOM 1245 O O . THR A 1 156 ? 13.369 -14.118 -22.923 1.00 59.56 156 THR A O 1
ATOM 1248 N N . ILE A 1 157 ? 13.666 -12.658 -24.597 1.00 58.53 157 ILE A N 1
ATOM 1249 C CA . ILE A 1 157 ? 12.424 -12.951 -25.296 1.00 58.53 157 ILE A CA 1
ATOM 1250 C C . ILE A 1 157 ? 12.685 -14.093 -26.290 1.00 58.53 157 ILE A C 1
ATOM 1252 O O . ILE A 1 157 ? 13.332 -13.902 -27.313 1.00 58.53 157 ILE A O 1
ATOM 1256 N N . LYS A 1 158 ? 12.189 -15.299 -25.982 1.00 56.62 158 LYS A N 1
ATOM 1257 C CA . LYS A 1 158 ? 12.247 -16.458 -26.898 1.00 56.62 158 LYS A CA 1
ATOM 1258 C C . LYS A 1 158 ? 11.164 -16.425 -27.993 1.00 56.62 158 LYS A C 1
ATOM 1260 O O . LYS A 1 158 ? 11.216 -17.241 -28.905 1.00 56.62 158 LYS A O 1
ATOM 1265 N N . CYS A 1 159 ? 10.200 -15.504 -27.915 1.00 49.53 159 CYS A N 1
ATOM 1266 C CA . CYS A 1 159 ? 9.041 -15.429 -28.814 1.00 49.53 159 CYS A CA 1
ATOM 1267 C C . CYS A 1 159 ? 8.860 -13.990 -29.316 1.00 49.53 159 CYS A C 1
ATOM 1269 O O . CYS A 1 159 ? 8.872 -13.090 -28.488 1.00 49.53 159 CYS A O 1
ATOM 1271 N N . PRO A 1 160 ? 8.632 -13.719 -30.607 1.00 46.38 160 PRO A N 1
ATOM 1272 C CA . PRO A 1 160 ? 8.542 -12.350 -31.095 1.00 46.38 160 PRO A CA 1
ATOM 1273 C C . PRO A 1 160 ? 7.214 -11.729 -30.642 1.00 46.38 160 PRO A C 1
ATOM 1275 O O . PRO A 1 160 ? 6.176 -11.966 -31.253 1.00 46.38 160 PRO A O 1
ATOM 1278 N N . THR A 1 161 ? 7.218 -10.946 -29.565 1.00 45.53 161 THR A N 1
ATOM 1279 C CA . THR A 1 161 ? 6.075 -10.098 -29.205 1.00 45.53 161 THR A CA 1
ATOM 1280 C C . THR A 1 161 ? 6.374 -8.636 -29.503 1.00 45.53 161 THR A C 1
ATOM 1282 O O . THR A 1 161 ? 7.479 -8.144 -29.276 1.00 45.53 161 THR A O 1
ATOM 1285 N N . LEU A 1 162 ? 5.351 -7.988 -30.066 1.00 45.62 162 LEU A N 1
ATOM 1286 C CA . LEU A 1 162 ? 5.312 -6.627 -30.595 1.00 45.62 162 LEU A CA 1
ATOM 1287 C C . LEU A 1 162 ? 5.968 -5.601 -29.659 1.00 45.62 162 LEU A C 1
ATOM 1289 O O . LEU A 1 162 ? 5.850 -5.660 -28.435 1.00 45.62 162 LEU A O 1
ATOM 1293 N N . THR A 1 163 ? 6.685 -4.669 -30.277 1.00 53.12 163 THR A N 1
ATOM 1294 C CA . THR A 1 163 ? 7.605 -3.723 -29.645 1.00 53.12 163 THR A CA 1
ATOM 1295 C C . THR A 1 163 ? 6.961 -2.858 -28.546 1.00 53.12 163 THR A C 1
ATOM 1297 O O . THR A 1 163 ? 5.848 -2.367 -28.740 1.00 53.12 163 THR A O 1
ATOM 1300 N N . PRO A 1 164 ? 7.680 -2.546 -27.445 1.00 55.66 164 PRO A N 1
ATOM 1301 C CA . PRO A 1 164 ? 7.168 -1.729 -26.331 1.00 55.66 164 PRO A CA 1
ATOM 1302 C C . PRO A 1 164 ? 6.661 -0.320 -26.693 1.00 55.66 164 PRO A C 1
ATOM 1304 O O . PRO A 1 164 ? 5.876 0.257 -25.941 1.00 55.66 164 PRO A O 1
ATOM 1307 N N . LEU A 1 165 ? 7.090 0.244 -27.830 1.00 52.66 165 LEU A N 1
ATOM 1308 C CA . LEU A 1 165 ? 6.687 1.584 -28.279 1.00 52.66 165 LEU A CA 1
ATOM 1309 C C . LEU A 1 165 ? 5.186 1.686 -28.585 1.00 52.66 165 LEU A C 1
ATOM 1311 O O . LEU A 1 165 ? 4.588 2.717 -28.294 1.00 52.66 165 LEU A O 1
ATOM 1315 N N . GLU A 1 166 ? 4.565 0.618 -29.092 1.00 53.91 166 GLU A N 1
ATOM 1316 C CA . GLU A 1 166 ? 3.137 0.610 -29.453 1.00 53.91 166 GLU A CA 1
ATOM 1317 C C . GLU A 1 166 ? 2.209 0.498 -28.233 1.00 53.91 166 GLU A C 1
ATOM 1319 O O . GLU A 1 166 ? 1.043 0.893 -28.283 1.00 53.91 166 GLU A O 1
ATOM 1324 N N . GLN A 1 167 ? 2.710 -0.047 -27.119 1.00 55.91 167 GLN A N 1
ATOM 1325 C CA . GLN A 1 167 ? 1.928 -0.208 -25.892 1.00 55.91 167 GLN A CA 1
ATOM 1326 C C . GLN A 1 167 ? 1.855 1.096 -25.095 1.00 55.91 167 GLN A C 1
ATOM 1328 O O . GLN A 1 167 ? 0.814 1.394 -24.516 1.00 55.91 167 GLN A O 1
ATOM 1333 N N . LEU A 1 168 ? 2.915 1.911 -25.102 1.00 53.84 168 LEU A N 1
ATOM 1334 C CA . LEU A 1 168 ? 2.922 3.192 -24.388 1.00 53.84 168 LEU A CA 1
ATOM 1335 C C . LEU A 1 168 ? 1.878 4.169 -24.944 1.00 53.84 168 LEU A C 1
ATOM 1337 O O . LEU A 1 168 ? 1.182 4.806 -24.157 1.00 53.84 168 LEU A O 1
ATOM 1341 N N . THR A 1 169 ? 1.703 4.212 -26.267 1.00 56.00 169 THR A N 1
ATOM 1342 C CA . THR A 1 169 ? 0.711 5.065 -26.946 1.00 56.00 169 THR A CA 1
ATOM 1343 C C . THR A 1 169 ? -0.730 4.606 -26.710 1.00 56.00 169 THR A C 1
ATOM 1345 O O . THR A 1 169 ? -1.638 5.426 -26.696 1.00 56.00 169 THR A O 1
ATOM 1348 N N . LYS A 1 170 ? -0.961 3.304 -26.492 1.00 55.22 170 LYS A N 1
ATOM 1349 C CA . LYS A 1 170 ? -2.298 2.750 -26.190 1.00 55.22 170 LYS A CA 1
ATOM 1350 C C . LYS A 1 170 ? -2.723 2.905 -24.727 1.00 55.22 170 LYS A C 1
ATOM 1352 O O . LYS A 1 170 ? -3.892 2.700 -24.416 1.00 55.22 170 LYS A O 1
ATOM 1357 N N . LEU A 1 171 ? -1.790 3.236 -23.835 1.00 54.31 171 LEU A N 1
ATOM 1358 C CA . LEU A 1 171 ? -2.039 3.396 -22.397 1.00 54.31 171 LEU A CA 1
ATOM 1359 C C . LEU A 1 171 ? -2.165 4.857 -21.963 1.00 54.31 171 LEU A C 1
ATOM 1361 O O . LEU A 1 171 ? -2.472 5.121 -20.797 1.00 54.31 171 LEU A O 1
ATOM 1365 N N . GLU A 1 172 ? -1.921 5.804 -22.867 1.00 51.59 172 GLU A N 1
ATOM 1366 C CA . GLU A 1 172 ? -2.414 7.162 -22.692 1.00 51.59 172 GLU A CA 1
ATOM 1367 C C . GLU A 1 172 ? -3.929 7.127 -22.908 1.00 51.59 172 GLU A C 1
ATOM 1369 O O . GLU A 1 172 ? -4.429 6.984 -24.022 1.00 51.59 172 GLU A O 1
ATOM 1374 N N . LEU A 1 173 ? -4.680 7.181 -21.804 1.00 55.09 173 LEU A N 1
ATOM 1375 C CA . LEU A 1 173 ? -6.100 7.514 -21.854 1.00 55.09 173 LEU A CA 1
ATOM 1376 C C . LEU A 1 173 ? -6.261 8.817 -22.654 1.00 55.09 173 LEU A C 1
ATOM 1378 O O . LEU A 1 173 ? -5.453 9.726 -22.459 1.00 55.09 173 LEU A O 1
ATOM 1382 N N . PRO A 1 174 ? -7.300 8.951 -23.499 1.00 43.38 174 PRO A N 1
ATOM 1383 C CA . PRO A 1 174 ? -7.542 10.201 -24.199 1.00 43.38 174 PRO A CA 1
ATOM 1384 C C . PRO A 1 174 ? -7.716 11.312 -23.163 1.00 43.38 174 PRO A C 1
ATOM 1386 O O . PRO A 1 174 ? -8.565 11.211 -22.269 1.00 43.38 174 PRO A O 1
ATOM 1389 N N . ASP A 1 175 ? -6.890 12.351 -23.273 1.00 45.97 175 ASP A N 1
ATOM 1390 C CA . ASP A 1 175 ? -6.960 13.548 -22.448 1.00 45.97 175 ASP A CA 1
ATOM 1391 C C . ASP A 1 175 ? -8.402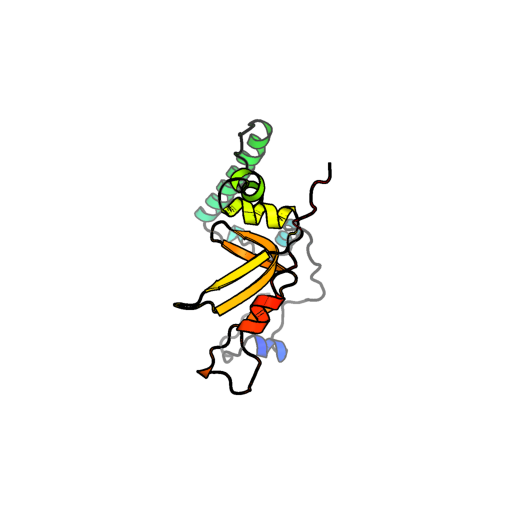 14.077 -22.434 1.00 45.97 175 ASP A C 1
ATOM 1393 O O . ASP A 1 175 ? -8.903 14.649 -23.402 1.00 45.97 175 ASP A O 1
ATOM 1397 N N . ARG A 1 176 ? -9.102 13.919 -21.303 1.00 50.16 176 ARG A N 1
ATOM 1398 C CA . ARG A 1 176 ? -10.400 14.571 -21.039 1.00 50.16 176 ARG A CA 1
ATOM 1399 C C . ARG A 1 176 ? -10.220 16.052 -20.682 1.00 50.16 176 ARG A C 1
ATOM 1401 O O . ARG A 1 176 ? -10.824 16.567 -19.743 1.00 50.16 176 ARG A O 1
ATOM 1408 N N . ARG A 1 177 ? -9.364 16.743 -21.422 1.00 52.66 177 ARG A N 1
ATOM 1409 C CA . ARG A 1 177 ? -9.213 18.200 -21.450 1.00 52.66 177 ARG A CA 1
ATOM 1410 C C . ARG A 1 177 ? -8.839 18.471 -22.897 1.00 52.66 177 ARG A C 1
ATOM 1412 O O . ARG A 1 177 ? -7.763 18.093 -23.320 1.00 52.66 177 ARG A O 1
ATOM 1419 N N . LEU A 1 178 ? -9.758 18.910 -23.740 1.00 45.91 178 LEU A N 1
ATOM 1420 C CA . LEU A 1 178 ? -10.145 20.308 -23.854 1.00 45.91 178 LEU A CA 1
ATOM 1421 C C . LEU A 1 178 ? -11.604 20.368 -24.333 1.00 45.91 178 LEU A C 1
ATOM 1423 O O . LEU A 1 178 ? -11.891 20.037 -25.480 1.00 45.91 178 LEU A O 1
ATOM 1427 N N . LEU A 1 179 ? -12.526 20.810 -23.476 1.00 49.56 179 LEU A N 1
ATOM 1428 C CA . LEU A 1 179 ? -13.740 21.447 -23.984 1.00 49.56 179 LEU A CA 1
ATOM 1429 C C . LEU A 1 179 ? -13.370 22.911 -24.247 1.00 49.56 179 LEU A C 1
ATOM 1431 O O . LEU A 1 179 ? -12.922 23.575 -23.309 1.00 49.56 179 LEU A O 1
ATOM 1435 N N . PRO A 1 180 ? -13.491 23.421 -25.485 1.00 46.31 180 PRO A N 1
ATOM 1436 C CA . PRO A 1 180 ? -13.302 24.839 -25.732 1.00 46.31 180 PRO A CA 1
ATOM 1437 C C . PRO A 1 180 ? -14.430 25.601 -25.032 1.00 46.31 180 PRO A C 1
ATOM 1439 O O . PRO A 1 180 ? -15.607 25.318 -25.255 1.00 46.31 180 PRO A O 1
ATOM 1442 N N . CYS A 1 181 ? -14.077 26.561 -24.176 1.00 41.22 181 CYS A N 1
ATOM 1443 C CA . CYS A 1 181 ? -15.026 27.564 -23.712 1.00 41.22 181 CYS A CA 1
ATOM 1444 C C . CYS A 1 181 ? -15.538 28.321 -24.944 1.00 41.22 181 CYS A C 1
ATOM 1446 O O . CYS A 1 181 ? -14.780 29.062 -25.568 1.00 41.22 181 CYS A O 1
ATOM 1448 N N . GLN A 1 182 ? -16.798 28.099 -25.315 1.00 49.53 182 GLN A N 1
ATOM 1449 C CA . GLN A 1 182 ? -17.517 28.979 -26.226 1.00 49.53 182 GLN A CA 1
ATOM 1450 C C . GLN A 1 182 ? -18.270 30.024 -25.407 1.00 49.53 182 GLN A C 1
ATOM 1452 O O . GLN A 1 182 ? -19.224 29.670 -24.718 1.00 49.53 182 GLN A O 1
ATOM 1457 N N . SER A 1 183 ? -17.814 31.275 -25.499 1.00 51.47 183 SER A N 1
ATOM 1458 C CA . SER A 1 183 ? -18.606 32.509 -25.655 1.00 51.47 183 SER A CA 1
ATOM 1459 C C . SER A 1 183 ? -17.668 33.707 -25.557 1.00 51.47 183 SER A C 1
ATOM 1461 O O . SER A 1 183 ? -17.107 33.892 -24.452 1.00 51.47 183 SER A O 1
#

Organism: Varroa destructor (NCBI:txid109461)

InterPro domains:
  IPR010920 LSM domain superfamily [SSF50182] (99-155)
  IPR039267 U7 snRNA-associated Sm-like protein Lsm11 [PTHR21415] (10-151)